Protein AF-A0A7S4NP88-F1 (afdb_monomer)

Solvent-accessible surface area (backbone atoms only — not comparable to full-atom values): 5738 Å² total; per-resid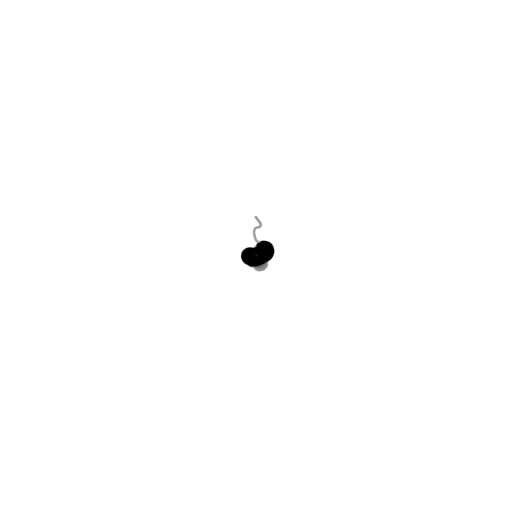ue (Å²): 123,68,71,62,56,55,53,51,51,55,50,51,52,52,51,52,52,51,52,52,50,50,53,51,51,53,52,50,52,50,51,52,52,53,50,51,54,51,50,52,52,50,53,52,52,51,52,53,50,53,54,48,56,52,51,52,53,50,52,53,50,54,50,50,54,50,52,54,52,50,51,52,53,54,49,53,51,52,51,49,55,50,51,52,54,50,48,55,51,50,51,51,58,31,49,77,72,76,42,76,83,84,84,130

Foldseek 3Di:
DPVVVVVVVVVVVVVVVVVVVVVVVVVVVVVVVVVVVVVVVVVVVVVVVVVVVVVVVVVVVVVVVVVVVVVVVVVVVVVVVVVVVVQVVVQVVQVVVVHHDDDD

Sequence (104 aa):
MSRVVGANVARSARMADMFQQADQDARQTLRMSATAKWHETQSIKTLSRANHGSRERQSILEEQEGAAHELLVRRKQKMKELYESEYERFSKELKEQGLVLSEK

InterPro domains:
  IPR029375 Cilia- and flagella-associated protein 141 [PF15104] (23-103)

Mean predicted aligned error: 11.31 Å

Structure (mmCIF, N/CA/C/O backbone):
data_AF-A0A7S4NP88-F1
#
_entry.id   AF-A0A7S4NP88-F1
#
loop_
_atom_site.group_PDB
_atom_site.id
_atom_site.type_symbol
_atom_site.label_atom_id
_atom_site.label_alt_id
_atom_site.label_comp_id
_atom_site.label_asym_id
_atom_site.label_entity_id
_atom_site.label_seq_id
_atom_site.pdbx_PDB_ins_code
_atom_site.Cartn_x
_atom_site.Cartn_y
_atom_site.Cartn_z
_atom_site.occupancy
_atom_site.B_iso_or_equiv
_atom_site.auth_seq_id
_atom_site.auth_comp_id
_atom_site.auth_asym_id
_atom_site.auth_atom_id
_atom_site.pdbx_PDB_model_num
ATOM 1 N N . MET A 1 1 ? 46.737 0.729 -71.857 1.00 50.91 1 MET A N 1
ATOM 2 C CA . MET A 1 1 ? 45.524 1.353 -71.273 1.00 50.91 1 MET A CA 1
ATOM 3 C C . MET A 1 1 ? 44.718 0.439 -70.327 1.00 50.91 1 MET A C 1
ATOM 5 O O . MET A 1 1 ? 43.988 0.964 -69.504 1.00 50.91 1 MET A O 1
ATOM 9 N N . SER A 1 2 ? 44.884 -0.894 -70.346 1.00 59.78 2 SER A N 1
ATOM 10 C CA . S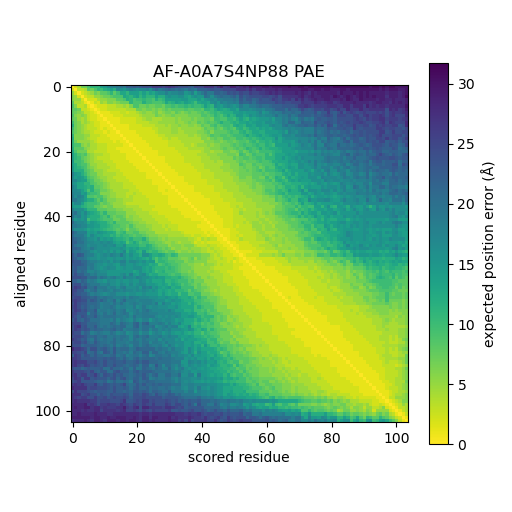ER A 1 2 ? 44.095 -1.848 -69.525 1.00 59.78 2 SER A CA 1
ATOM 11 C C . SER A 1 2 ? 44.303 -1.777 -67.987 1.00 59.78 2 SER A C 1
ATOM 13 O O . SER A 1 2 ? 43.347 -1.909 -67.226 1.00 59.78 2 SER A O 1
ATOM 15 N N . ARG A 1 3 ? 45.518 -1.472 -67.493 1.00 61.78 3 ARG A N 1
ATOM 16 C CA . ARG A 1 3 ? 45.819 -1.435 -66.038 1.00 61.78 3 ARG A CA 1
ATOM 17 C C . ARG A 1 3 ? 45.037 -0.382 -65.235 1.00 61.78 3 ARG A C 1
ATOM 19 O O . ARG A 1 3 ? 44.740 -0.617 -64.070 1.00 61.78 3 ARG A O 1
ATOM 26 N N . VAL A 1 4 ? 44.704 0.761 -65.840 1.00 64.25 4 VAL A N 1
ATOM 27 C CA . VAL A 1 4 ? 44.001 1.866 -65.153 1.00 64.25 4 VAL A CA 1
ATOM 28 C C . VAL A 1 4 ? 42.519 1.533 -64.949 1.00 64.25 4 VAL A C 1
ATOM 30 O O . VAL A 1 4 ? 41.950 1.841 -63.905 1.00 64.25 4 VAL A O 1
ATOM 33 N N . VAL A 1 5 ? 41.911 0.823 -65.903 1.00 65.38 5 VAL A N 1
ATOM 34 C CA . VAL A 1 5 ? 40.506 0.395 -65.830 1.00 65.38 5 VAL A CA 1
ATOM 35 C C . VAL A 1 5 ? 40.317 -0.660 -64.735 1.00 65.38 5 VAL A C 1
ATOM 37 O O . VAL A 1 5 ? 39.435 -0.511 -63.896 1.00 65.38 5 VAL A O 1
ATOM 40 N N . GLY A 1 6 ? 41.199 -1.665 -64.656 1.00 72.31 6 GLY A N 1
ATOM 41 C CA . GLY A 1 6 ? 41.145 -2.683 -63.596 1.00 72.31 6 GLY A CA 1
ATOM 42 C C . GLY A 1 6 ? 41.328 -2.115 -62.182 1.00 72.31 6 GLY A C 1
ATOM 43 O O . GLY A 1 6 ? 40.653 -2.547 -61.249 1.00 72.31 6 GLY A O 1
ATOM 44 N N . ALA A 1 7 ? 42.182 -1.097 -62.020 1.00 76.81 7 ALA A N 1
ATOM 45 C CA . ALA A 1 7 ? 42.380 -0.419 -60.737 1.00 76.81 7 ALA A CA 1
ATOM 46 C C . ALA A 1 7 ? 41.138 0.372 -60.281 1.00 76.81 7 ALA A C 1
ATOM 48 O O . ALA A 1 7 ? 40.817 0.381 -59.091 1.00 76.81 7 ALA A O 1
ATOM 49 N N . ASN A 1 8 ? 40.416 0.997 -61.216 1.00 79.38 8 ASN A N 1
ATOM 50 C CA . ASN A 1 8 ? 39.179 1.721 -60.918 1.00 79.38 8 ASN A CA 1
ATOM 51 C C . ASN A 1 8 ? 38.028 0.769 -60.566 1.00 79.38 8 ASN A C 1
ATOM 53 O O . ASN A 1 8 ? 37.312 1.018 -59.597 1.00 79.38 8 ASN A O 1
ATOM 57 N N . VAL A 1 9 ? 37.904 -0.358 -61.277 1.00 80.44 9 VAL A N 1
ATOM 58 C CA . VAL A 1 9 ? 36.916 -1.406 -60.964 1.00 80.44 9 VAL A CA 1
ATOM 59 C C . VAL A 1 9 ? 37.174 -1.993 -59.573 1.00 80.44 9 VAL A C 1
ATOM 61 O O . VAL A 1 9 ? 36.270 -2.012 -58.739 1.00 80.44 9 VAL A O 1
ATOM 64 N N . ALA A 1 10 ? 38.420 -2.364 -59.261 1.00 82.56 10 ALA A N 1
ATOM 65 C CA . ALA A 1 10 ? 38.781 -2.881 -57.940 1.00 82.56 10 ALA A CA 1
ATOM 66 C C . ALA A 1 10 ? 38.535 -1.862 -56.812 1.00 82.56 10 ALA A C 1
ATOM 68 O O . ALA A 1 10 ? 38.127 -2.238 -55.715 1.00 82.56 10 ALA A O 1
ATOM 69 N N . ARG A 1 11 ? 38.749 -0.564 -57.070 1.00 82.81 11 ARG A N 1
ATOM 70 C CA . ARG A 1 11 ? 38.435 0.502 -56.108 1.00 82.81 11 ARG A CA 1
ATOM 71 C C . ARG A 1 11 ? 36.928 0.626 -55.873 1.00 82.81 11 ARG A C 1
ATOM 73 O O . ARG A 1 11 ? 36.518 0.748 -54.725 1.00 82.81 11 ARG A O 1
ATOM 80 N N . SER A 1 12 ? 36.118 0.573 -56.931 1.00 85.56 12 SER A N 1
ATOM 81 C CA . SER A 1 12 ? 34.655 0.646 -56.816 1.00 85.56 12 SER A CA 1
ATOM 82 C C . SER A 1 12 ? 34.060 -0.555 -56.075 1.00 85.56 12 SER A C 1
ATOM 84 O O . SER A 1 12 ? 33.207 -0.361 -55.216 1.00 85.56 12 SER A O 1
ATOM 86 N N . ALA A 1 13 ? 34.577 -1.764 -56.321 1.00 85.69 13 ALA A N 1
ATOM 87 C CA . ALA A 1 13 ? 34.160 -2.974 -55.617 1.00 85.69 13 ALA A CA 1
ATOM 88 C C . ALA A 1 13 ? 34.463 -2.885 -54.113 1.00 85.69 13 ALA A C 1
ATOM 90 O O . ALA A 1 13 ? 33.578 -3.105 -53.299 1.00 85.69 13 ALA A O 1
ATOM 91 N N . ARG A 1 14 ? 35.670 -2.435 -53.735 1.00 89.19 14 ARG A N 1
ATOM 92 C CA . ARG A 1 14 ? 36.019 -2.227 -52.318 1.00 89.19 14 ARG A CA 1
ATOM 93 C C . ARG A 1 14 ? 35.133 -1.190 -51.637 1.00 89.19 14 ARG A C 1
ATOM 95 O O . ARG A 1 14 ? 34.774 -1.370 -50.483 1.00 89.19 14 ARG A O 1
ATOM 102 N N . MET A 1 15 ? 34.794 -0.104 -52.332 1.00 89.25 15 MET A N 1
ATOM 103 C CA . MET A 1 15 ? 33.883 0.902 -51.780 1.00 89.25 15 MET A CA 1
ATOM 104 C C . MET A 1 15 ? 32.485 0.316 -51.570 1.00 89.25 15 MET A C 1
ATOM 106 O O . MET A 1 15 ? 31.908 0.522 -50.508 1.00 89.25 15 MET A O 1
ATOM 110 N N . ALA A 1 16 ? 31.969 -0.456 -52.531 1.00 89.69 16 ALA A N 1
ATOM 111 C CA . ALA A 1 16 ? 30.689 -1.147 -52.391 1.00 89.69 16 ALA A CA 1
ATOM 112 C C . ALA A 1 16 ? 30.686 -2.130 -51.206 1.00 89.69 16 ALA A C 1
ATOM 114 O O . ALA A 1 16 ? 29.760 -2.086 -50.397 1.00 89.69 16 ALA A O 1
ATOM 115 N N . ASP A 1 17 ? 31.745 -2.929 -51.044 1.00 91.44 17 ASP A N 1
ATOM 116 C CA . ASP A 1 17 ? 31.898 -3.852 -49.912 1.00 91.44 17 ASP A CA 1
ATO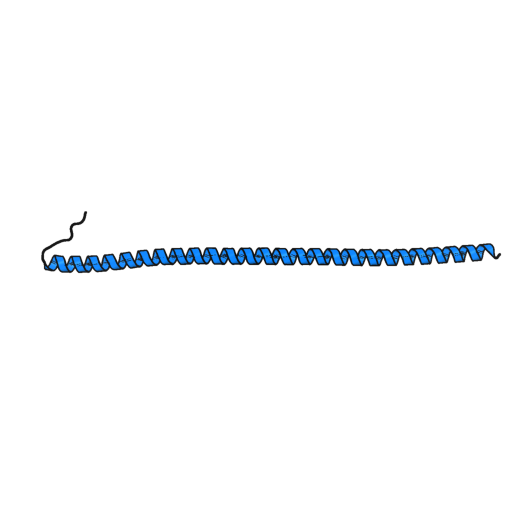M 117 C C . ASP A 1 17 ? 31.933 -3.102 -48.570 1.00 91.44 17 ASP A C 1
ATOM 119 O O . ASP A 1 17 ? 31.256 -3.493 -47.619 1.00 91.44 17 ASP A O 1
ATOM 123 N N . MET A 1 18 ? 32.660 -1.980 -48.495 1.00 92.94 18 MET A N 1
ATOM 124 C CA . MET A 1 18 ? 32.709 -1.151 -47.285 1.00 92.94 18 MET A CA 1
ATOM 125 C C . MET A 1 18 ? 31.344 -0.551 -46.931 1.00 92.94 18 MET A C 1
ATOM 127 O O . MET A 1 18 ? 30.971 -0.543 -45.760 1.00 92.94 18 MET A O 1
ATOM 131 N N . PHE A 1 19 ? 30.581 -0.071 -47.918 1.00 93.31 19 PHE A N 1
ATOM 132 C CA . PHE A 1 19 ? 29.224 0.429 -47.677 1.00 93.31 19 PHE A CA 1
ATOM 133 C C . PHE A 1 19 ? 28.276 -0.683 -47.228 1.00 93.31 19 PHE A C 1
ATOM 135 O O . PHE A 1 19 ? 27.469 -0.469 -46.326 1.00 93.31 19 PHE A O 1
ATOM 142 N N . GLN A 1 20 ? 28.389 -1.874 -47.814 1.00 94.31 20 GLN A N 1
ATOM 143 C CA . GLN A 1 20 ? 27.582 -3.022 -47.415 1.00 94.31 20 GLN A CA 1
ATOM 144 C C . GLN A 1 20 ? 27.900 -3.464 -45.982 1.00 94.31 20 GLN A C 1
ATOM 146 O O . GLN A 1 20 ? 26.980 -3.745 -45.215 1.00 94.31 20 GLN A O 1
ATOM 151 N N . GLN A 1 21 ? 29.177 -3.486 -45.602 1.00 94.38 21 GLN A N 1
ATOM 152 C CA . GLN A 1 21 ? 29.592 -3.800 -44.238 1.00 94.38 21 GLN A CA 1
ATOM 153 C C . GLN A 1 21 ? 29.094 -2.741 -43.243 1.00 94.38 21 GLN A C 1
ATOM 155 O O . GLN A 1 21 ? 28.507 -3.087 -42.221 1.00 94.38 21 GLN A O 1
ATOM 160 N N . ALA A 1 22 ? 29.215 -1.455 -43.585 1.00 92.56 22 ALA A N 1
ATOM 161 C CA . ALA A 1 22 ? 28.704 -0.367 -42.755 1.00 92.56 22 ALA A CA 1
ATOM 162 C C . ALA A 1 22 ? 27.175 -0.427 -42.565 1.00 92.56 22 ALA A C 1
ATOM 164 O O . ALA A 1 22 ? 26.689 -0.179 -41.462 1.00 92.56 22 ALA A O 1
ATOM 165 N N . ASP A 1 23 ? 26.405 -0.788 -43.600 1.00 94.69 23 ASP A N 1
ATOM 166 C CA . ASP A 1 23 ? 24.948 -0.962 -43.480 1.00 94.69 23 ASP A CA 1
ATOM 167 C C . ASP A 1 23 ? 24.588 -2.160 -42.583 1.00 94.69 23 ASP A C 1
ATOM 169 O O . ASP A 1 23 ? 23.642 -2.101 -41.794 1.00 94.69 23 ASP A O 1
ATOM 173 N N . GLN A 1 24 ? 25.360 -3.249 -42.645 1.00 94.56 24 GLN A N 1
ATOM 174 C CA . GLN A 1 24 ? 25.165 -4.400 -41.759 1.00 94.56 24 GLN A CA 1
ATOM 175 C C . GLN A 1 24 ? 25.441 -4.042 -40.293 1.00 94.56 24 GLN A C 1
ATOM 177 O O . GLN A 1 24 ? 24.603 -4.332 -39.432 1.00 94.56 24 GLN A O 1
ATOM 182 N N . ASP A 1 25 ? 26.541 -3.341 -40.018 1.00 94.88 25 ASP A N 1
ATOM 183 C CA . ASP A 1 25 ? 26.898 -2.886 -38.670 1.00 94.88 25 ASP A CA 1
ATOM 184 C C . ASP A 1 25 ? 25.866 -1.884 -38.125 1.00 94.88 25 ASP A C 1
ATOM 186 O O . ASP A 1 25 ? 25.431 -1.974 -36.970 1.00 94.88 25 ASP A O 1
ATOM 190 N N . ALA A 1 26 ? 25.385 -0.963 -38.966 1.00 94.25 26 ALA A N 1
ATOM 191 C CA . ALA A 1 26 ? 24.320 -0.025 -38.613 1.00 94.25 26 ALA A CA 1
ATOM 192 C C . ALA A 1 26 ? 23.014 -0.750 -38.244 1.00 94.25 26 ALA A C 1
ATOM 194 O O . ALA A 1 26 ? 22.359 -0.417 -37.255 1.00 94.25 26 ALA A O 1
ATOM 195 N N . ARG A 1 27 ? 22.637 -1.797 -38.987 1.00 94.88 27 ARG A N 1
ATOM 196 C CA . ARG A 1 27 ? 21.454 -2.611 -38.663 1.00 94.88 27 ARG A CA 1
ATOM 197 C C . ARG A 1 27 ? 21.643 -3.410 -37.378 1.00 94.88 27 ARG A C 1
ATOM 199 O O . ARG A 1 27 ? 20.693 -3.544 -36.603 1.00 94.88 27 ARG A O 1
ATOM 206 N N . GLN A 1 28 ? 22.837 -3.947 -37.138 1.00 95.06 28 GLN A N 1
ATOM 207 C CA . GLN A 1 28 ? 23.137 -4.699 -35.922 1.00 95.06 28 GLN A CA 1
ATOM 208 C C . GLN A 1 28 ? 23.074 -3.800 -34.682 1.00 95.06 28 GLN A C 1
ATOM 210 O O . GLN A 1 28 ? 22.407 -4.151 -33.707 1.00 95.06 28 GLN A O 1
ATOM 215 N N . THR A 1 29 ? 23.684 -2.616 -34.733 1.00 95.00 29 THR A N 1
ATOM 216 C CA . THR A 1 29 ? 23.644 -1.637 -33.634 1.00 95.00 29 THR A CA 1
ATOM 217 C C . THR A 1 29 ? 22.223 -1.135 -33.356 1.00 95.00 29 THR A C 1
ATOM 219 O O . THR A 1 29 ? 21.814 -1.032 -32.195 1.00 95.00 29 THR A O 1
ATOM 222 N N . LEU A 1 30 ? 21.412 -0.920 -34.397 1.00 95.81 30 LEU A N 1
ATOM 223 C CA . LEU A 1 30 ? 19.986 -0.603 -34.253 1.00 95.81 30 LEU A CA 1
ATOM 224 C C . LEU A 1 30 ? 19.207 -1.717 -33.548 1.00 95.81 30 LEU A C 1
ATOM 226 O O . LEU A 1 30 ? 18.422 -1.442 -32.642 1.00 95.81 30 LEU A O 1
ATOM 230 N N . ARG A 1 31 ? 19.439 -2.981 -33.914 1.00 95.44 31 ARG A N 1
ATOM 231 C CA . ARG A 1 31 ? 18.792 -4.119 -33.243 1.00 95.44 31 ARG A CA 1
ATOM 232 C C . ARG A 1 31 ? 19.201 -4.210 -31.779 1.00 95.44 31 ARG A C 1
ATOM 234 O O . ARG A 1 31 ? 18.330 -4.354 -30.927 1.00 95.44 31 ARG A O 1
ATOM 241 N N . MET A 1 32 ? 20.492 -4.066 -31.483 1.00 94.94 32 MET A N 1
ATOM 242 C CA . MET A 1 32 ? 21.001 -4.101 -30.110 1.00 94.94 32 MET A CA 1
ATOM 243 C C . MET A 1 32 ? 20.406 -2.982 -29.251 1.00 94.94 32 MET A C 1
ATOM 245 O O . MET A 1 32 ? 19.930 -3.242 -28.143 1.00 94.94 32 MET A O 1
ATOM 249 N N . SER A 1 33 ? 20.363 -1.752 -29.768 1.00 95.75 33 SER A N 1
ATOM 250 C CA . SER A 1 33 ? 19.771 -0.622 -29.043 1.00 95.75 33 SER A CA 1
ATOM 251 C C . SER A 1 33 ? 18.264 -0.800 -28.832 1.00 95.75 33 SER A C 1
ATOM 253 O O . SER A 1 33 ? 17.769 -0.552 -27.731 1.00 95.75 33 SER A O 1
ATOM 255 N N . ALA A 1 34 ? 17.538 -1.322 -29.826 1.00 94.94 34 ALA A N 1
ATOM 256 C CA . ALA A 1 34 ? 16.122 -1.650 -29.690 1.00 94.94 34 ALA A CA 1
ATOM 257 C C . ALA A 1 34 ? 15.878 -2.726 -28.617 1.00 94.94 34 ALA A C 1
ATOM 259 O O . ALA A 1 34 ? 14.984 -2.565 -27.784 1.00 94.94 34 ALA A O 1
ATOM 260 N N . THR A 1 35 ? 16.690 -3.789 -28.585 1.00 95.75 35 THR A N 1
ATOM 261 C CA . THR A 1 35 ? 16.580 -4.832 -27.553 1.00 95.75 35 THR A CA 1
ATOM 262 C C . THR A 1 35 ? 16.912 -4.302 -26.163 1.00 95.75 35 THR A C 1
ATOM 264 O O . THR A 1 35 ? 16.172 -4.577 -25.221 1.00 95.75 35 THR A O 1
ATOM 267 N N . ALA A 1 36 ? 17.961 -3.485 -26.027 1.00 96.25 36 ALA A N 1
ATOM 268 C CA . ALA A 1 36 ? 18.338 -2.885 -24.750 1.00 96.25 36 ALA A CA 1
ATOM 269 C C . ALA A 1 36 ? 17.212 -1.995 -24.202 1.00 96.25 36 ALA A C 1
ATOM 271 O O . ALA A 1 36 ? 16.790 -2.164 -23.058 1.00 96.25 36 ALA A O 1
ATOM 272 N N . LYS A 1 37 ? 16.643 -1.132 -25.053 1.00 96.81 37 LYS A N 1
ATOM 273 C CA . LYS A 1 37 ? 15.508 -0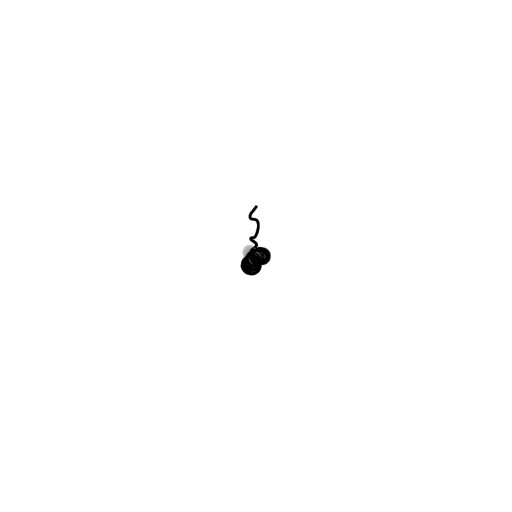.269 -24.696 1.00 96.81 37 LYS A CA 1
ATOM 274 C C . LYS A 1 37 ? 14.263 -1.071 -24.311 1.00 96.81 37 LYS A C 1
ATOM 276 O O . LYS A 1 37 ? 13.530 -0.695 -23.391 1.00 96.81 37 LYS A O 1
ATOM 281 N N . TRP A 1 38 ? 14.005 -2.181 -25.004 1.00 95.69 38 TRP A N 1
ATOM 282 C CA . TRP A 1 38 ? 12.902 -3.071 -24.656 1.00 95.69 38 TRP A CA 1
ATOM 283 C C . TRP A 1 38 ? 13.101 -3.688 -23.267 1.00 95.69 38 TRP A C 1
ATOM 285 O O . TRP A 1 38 ? 12.191 -3.607 -22.441 1.00 95.69 38 TRP A O 1
ATOM 295 N N . HIS A 1 39 ? 14.288 -4.228 -22.979 1.00 96.44 39 HIS A N 1
ATOM 296 C CA . HIS A 1 39 ? 14.611 -4.796 -21.669 1.00 96.44 39 HIS A CA 1
ATOM 297 C C . HIS A 1 39 ? 14.511 -3.762 -20.544 1.00 96.44 39 HIS A C 1
ATOM 299 O O . HIS A 1 39 ? 13.893 -4.045 -19.521 1.00 96.44 39 HIS A O 1
ATOM 305 N N . GLU A 1 40 ? 15.036 -2.552 -20.745 1.00 94.31 40 GLU A N 1
ATOM 306 C CA . GLU A 1 40 ? 14.906 -1.447 -19.788 1.00 94.31 40 GLU A CA 1
ATOM 307 C C . GLU A 1 40 ? 13.431 -1.155 -19.472 1.00 94.31 40 GLU A C 1
ATOM 309 O O . GLU A 1 40 ? 13.021 -1.115 -18.310 1.00 94.31 40 GLU A O 1
ATOM 314 N N . THR A 1 41 ? 12.597 -1.058 -20.511 1.00 94.19 41 THR A N 1
ATOM 315 C CA . THR A 1 41 ? 11.158 -0.809 -20.358 1.00 94.19 41 THR A CA 1
ATOM 316 C C . THR A 1 41 ? 10.460 -1.934 -19.586 1.00 94.19 41 THR A C 1
ATOM 318 O O . THR A 1 41 ? 9.597 -1.664 -18.748 1.00 94.19 41 THR A O 1
ATOM 321 N N . GLN A 1 42 ? 10.804 -3.198 -19.852 1.00 93.31 42 GLN A N 1
ATOM 322 C CA . GLN A 1 42 ? 10.222 -4.335 -19.130 1.00 93.31 42 GLN A CA 1
ATOM 323 C C . GLN A 1 42 ? 10.654 -4.358 -17.663 1.00 93.31 42 GLN A C 1
ATOM 325 O O . GLN A 1 42 ? 9.813 -4.577 -16.789 1.00 93.31 42 GLN A O 1
ATOM 330 N N . SER A 1 43 ? 11.923 -4.073 -17.375 1.00 92.69 43 SER A N 1
ATOM 331 C CA . SER A 1 43 ? 12.434 -3.970 -16.007 1.00 92.69 43 SER A CA 1
ATOM 332 C C . SER A 1 43 ? 11.699 -2.886 -15.219 1.00 92.69 43 SER A C 1
ATOM 334 O O . SER A 1 43 ? 11.189 -3.163 -14.134 1.00 92.69 43 SER A O 1
ATOM 336 N N . ILE A 1 44 ? 11.532 -1.690 -15.797 1.00 90.69 44 ILE A N 1
ATOM 337 C CA . ILE A 1 44 ? 10.769 -0.593 -15.178 1.00 90.69 44 ILE A CA 1
ATOM 338 C C . ILE A 1 44 ? 9.325 -1.021 -14.899 1.00 90.69 44 ILE A C 1
ATOM 340 O O . ILE A 1 44 ? 8.828 -0.835 -13.788 1.00 90.69 44 ILE A O 1
ATOM 344 N N . LYS A 1 45 ? 8.646 -1.635 -15.877 1.00 90.69 45 LYS A N 1
ATOM 345 C CA . LYS A 1 45 ? 7.265 -2.117 -15.703 1.00 90.69 45 LYS A CA 1
ATOM 346 C C . LYS A 1 45 ? 7.150 -3.159 -14.594 1.00 90.69 45 LYS A C 1
ATOM 348 O O . LYS A 1 45 ? 6.194 -3.127 -13.823 1.00 90.69 45 LYS A O 1
ATOM 353 N N . THR A 1 46 ? 8.109 -4.073 -14.511 1.00 90.06 46 THR A N 1
ATOM 354 C CA . THR A 1 46 ? 8.097 -5.166 -13.531 1.00 90.06 46 THR A CA 1
ATOM 355 C C . THR A 1 46 ? 8.313 -4.625 -12.120 1.00 90.06 46 THR A C 1
ATOM 357 O O . THR A 1 46 ? 7.533 -4.931 -11.220 1.00 90.06 46 THR A O 1
ATOM 360 N N . LEU A 1 47 ? 9.301 -3.742 -11.946 1.00 88.25 47 LEU A N 1
ATOM 361 C CA . LEU A 1 47 ? 9.568 -3.064 -10.677 1.00 88.25 47 LEU A CA 1
ATOM 362 C C . LEU A 1 47 ? 8.399 -2.171 -10.246 1.00 88.25 47 LEU A C 1
ATOM 364 O O . LEU A 1 47 ? 8.010 -2.182 -9.082 1.00 88.25 47 LEU A O 1
ATOM 368 N N . SER A 1 48 ? 7.793 -1.440 -11.184 1.00 88.44 48 SER A N 1
ATOM 369 C CA . SER A 1 48 ? 6.616 -0.609 -10.917 1.00 88.44 48 SER A CA 1
ATOM 370 C C . SER A 1 48 ? 5.435 -1.443 -10.413 1.00 88.44 48 SER A C 1
ATOM 372 O O . SER A 1 48 ? 4.840 -1.095 -9.395 1.00 88.44 48 SER A O 1
ATOM 374 N N . ARG A 1 49 ? 5.143 -2.581 -11.058 1.00 87.62 49 ARG A N 1
ATOM 375 C CA . ARG A 1 49 ? 4.084 -3.506 -10.621 1.00 87.62 49 ARG A CA 1
ATOM 376 C C . ARG A 1 49 ? 4.363 -4.103 -9.245 1.00 87.62 49 ARG A C 1
ATOM 378 O O . ARG A 1 49 ? 3.460 -4.142 -8.416 1.00 87.62 49 ARG A O 1
ATOM 385 N N . ALA A 1 50 ? 5.597 -4.537 -8.990 1.00 86.56 50 ALA A N 1
ATOM 386 C CA . ALA A 1 50 ? 5.984 -5.095 -7.696 1.00 86.56 50 ALA A CA 1
ATOM 387 C C . ALA A 1 50 ? 5.841 -4.061 -6.565 1.00 86.56 50 ALA A C 1
ATOM 389 O O . ALA A 1 50 ? 5.244 -4.349 -5.528 1.00 86.56 50 ALA A O 1
ATOM 390 N N . ASN A 1 51 ? 6.313 -2.833 -6.795 1.00 87.00 51 ASN A N 1
ATOM 391 C CA . ASN A 1 51 ? 6.179 -1.738 -5.836 1.00 87.00 51 ASN A CA 1
ATOM 392 C C . ASN A 1 51 ? 4.717 -1.360 -5.592 1.00 87.00 51 ASN A C 1
ATOM 394 O O . ASN A 1 51 ? 4.340 -1.090 -4.454 1.00 87.00 51 ASN A O 1
ATOM 398 N N . HIS A 1 52 ? 3.894 -1.351 -6.640 1.00 87.94 52 HIS A N 1
ATOM 399 C CA . HIS A 1 52 ? 2.470 -1.069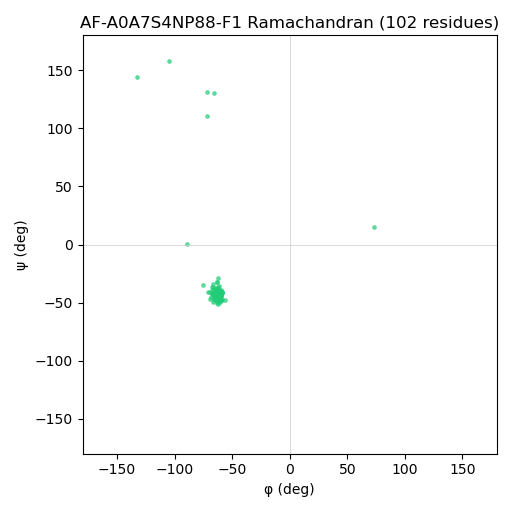 -6.513 1.00 87.94 52 HIS A CA 1
ATOM 400 C C . HIS A 1 52 ? 1.759 -2.128 -5.664 1.00 87.94 52 HIS A C 1
ATOM 402 O O . HIS A 1 52 ? 1.134 -1.772 -4.672 1.00 87.94 52 HIS A O 1
ATOM 408 N N . GLY A 1 53 ? 1.958 -3.417 -5.964 1.00 86.50 53 GLY A N 1
ATOM 409 C CA . GLY A 1 53 ? 1.351 -4.500 -5.186 1.00 86.50 53 GLY A CA 1
ATOM 410 C C . GLY A 1 53 ? 1.818 -4.540 -3.726 1.00 86.50 53 GLY A C 1
ATOM 411 O O . GLY A 1 53 ? 1.041 -4.892 -2.844 1.00 86.50 53 GLY A O 1
ATOM 412 N N . SER A 1 54 ? 3.066 -4.147 -3.445 1.00 90.06 54 SER A N 1
ATOM 413 C CA . SER A 1 54 ? 3.560 -4.008 -2.068 1.00 90.06 54 SER A CA 1
ATOM 414 C C . SER A 1 54 ? 2.835 -2.887 -1.315 1.00 90.06 54 SER A C 1
ATOM 416 O O . SER A 1 54 ? 2.336 -3.100 -0.211 1.00 90.06 54 SER A O 1
ATOM 418 N N . ARG A 1 55 ? 2.705 -1.711 -1.943 1.00 89.19 55 ARG A N 1
ATOM 419 C CA . ARG A 1 55 ? 2.001 -0.559 -1.359 1.00 89.19 55 ARG A CA 1
ATOM 420 C C . ARG A 1 55 ? 0.522 -0.840 -1.123 1.00 89.19 55 ARG A C 1
ATOM 422 O O . ARG A 1 55 ? 0.014 -0.489 -0.067 1.00 89.19 55 ARG A O 1
ATOM 429 N N . GLU A 1 56 ? -0.153 -1.487 -2.070 1.00 91.56 56 GLU A N 1
ATOM 430 C CA . GLU A 1 56 ? -1.557 -1.877 -1.903 1.00 91.56 56 GLU A CA 1
ATOM 431 C C . GLU A 1 56 ? -1.736 -2.821 -0.714 1.00 91.56 56 GLU A C 1
ATOM 433 O O . GLU A 1 56 ? -2.598 -2.592 0.128 1.00 91.56 56 GLU A O 1
ATOM 438 N N . ARG A 1 57 ? -0.884 -3.848 -0.589 1.00 92.50 57 ARG A N 1
ATOM 439 C CA . ARG A 1 57 ? -0.933 -4.763 0.561 1.00 92.50 57 ARG A CA 1
ATOM 440 C C . ARG A 1 57 ? -0.722 -4.034 1.879 1.00 92.50 57 ARG A C 1
ATOM 442 O O . ARG A 1 57 ? -1.440 -4.309 2.832 1.00 92.50 57 ARG A O 1
ATOM 449 N N . GLN A 1 58 ? 0.243 -3.121 1.927 1.00 94.69 58 GLN A N 1
ATOM 450 C CA . GLN A 1 58 ? 0.506 -2.341 3.128 1.00 94.69 58 GLN A CA 1
ATOM 451 C C . GLN A 1 58 ? -0.691 -1.452 3.495 1.00 94.69 58 GLN A C 1
ATOM 453 O O . GLN A 1 58 ? -1.124 -1.479 4.640 1.00 94.69 58 GLN A O 1
ATOM 458 N N . SER A 1 59 ? -1.292 -0.763 2.520 1.00 94.81 59 SER A N 1
ATOM 459 C CA . SER A 1 59 ? -2.501 0.042 2.740 1.00 94.81 59 SER A CA 1
ATOM 460 C C . SER A 1 59 ? -3.670 -0.792 3.270 1.00 94.81 59 SER A C 1
ATOM 462 O O . SER A 1 59 ? -4.388 -0.339 4.154 1.00 94.81 59 SER A O 1
ATOM 464 N N . ILE A 1 60 ? -3.862 -2.010 2.750 1.00 93.81 60 ILE A N 1
ATOM 465 C CA . ILE A 1 60 ? -4.920 -2.919 3.213 1.00 93.81 60 ILE A CA 1
ATOM 466 C C . ILE A 1 60 ? -4.673 -3.348 4.664 1.00 93.81 60 ILE A C 1
ATOM 468 O O . ILE A 1 60 ? -5.613 -3.418 5.451 1.00 93.81 60 ILE A O 1
ATOM 472 N N . LEU A 1 61 ? -3.423 -3.645 5.030 1.00 95.56 61 LEU A N 1
ATOM 473 C CA . LEU A 1 61 ? -3.076 -4.022 6.403 1.00 95.56 61 LEU A CA 1
ATOM 474 C C . LEU A 1 61 ? -3.298 -2.860 7.376 1.00 95.56 61 LEU A C 1
ATOM 476 O O . LEU A 1 61 ? -3.911 -3.060 8.420 1.00 95.56 61 LEU A O 1
ATOM 480 N N . GLU A 1 62 ? -2.875 -1.650 7.009 1.00 95.44 62 GLU A N 1
ATOM 481 C CA . GLU A 1 62 ? -3.092 -0.441 7.813 1.00 95.44 62 GLU A CA 1
ATOM 482 C C . GLU A 1 62 ? -4.594 -0.165 8.024 1.00 95.44 62 GLU A C 1
ATOM 484 O O . GLU A 1 62 ? -5.023 0.153 9.135 1.00 95.44 62 GLU A O 1
ATOM 489 N N . GLU A 1 63 ? -5.421 -0.357 6.992 1.00 93.88 63 GLU A N 1
ATOM 490 C CA . GLU A 1 63 ? -6.879 -0.226 7.099 1.00 93.88 63 GLU A CA 1
ATOM 491 C C . GLU A 1 63 ? -7.489 -1.293 8.024 1.00 93.88 63 GLU A C 1
ATOM 493 O O . GLU A 1 63 ? -8.340 -0.980 8.860 1.00 93.88 63 GLU A O 1
ATOM 498 N N . GLN A 1 64 ? -7.030 -2.545 7.930 1.00 95.75 64 GLN A N 1
ATOM 499 C CA . GLN A 1 64 ? -7.482 -3.629 8.809 1.00 95.75 64 GLN A CA 1
ATOM 500 C C . GLN A 1 64 ? -7.119 -3.375 10.275 1.00 95.75 64 GLN A C 1
ATOM 502 O O . GLN A 1 64 ? -7.952 -3.587 11.160 1.00 95.75 64 GLN A O 1
ATOM 507 N N . GLU A 1 65 ? -5.902 -2.902 10.542 1.00 95.62 65 GLU A N 1
ATOM 508 C CA . GLU A 1 65 ? -5.462 -2.533 11.888 1.00 95.62 65 GLU A CA 1
ATOM 509 C C . GLU A 1 65 ? -6.292 -1.370 12.447 1.00 95.62 65 GLU A C 1
ATOM 511 O O . GLU A 1 65 ? -6.755 -1.433 13.592 1.00 95.62 65 GLU A O 1
ATOM 516 N N . GLY A 1 66 ? -6.562 -0.350 11.626 1.00 95.50 66 GLY A N 1
ATOM 517 C CA . GLY A 1 66 ? -7.439 0.766 11.982 1.00 95.50 66 GLY A CA 1
ATOM 518 C C . GLY A 1 66 ? -8.859 0.311 12.328 1.00 95.50 66 GLY A C 1
ATOM 519 O O . GLY A 1 66 ? -9.384 0.664 13.388 1.00 95.50 66 GLY A O 1
ATOM 520 N N . ALA A 1 67 ? -9.455 -0.540 11.491 1.00 95.50 67 ALA A N 1
ATOM 521 C CA . ALA A 1 67 ? -10.792 -1.088 11.714 1.00 95.50 67 ALA A CA 1
ATOM 522 C C . ALA A 1 67 ? -10.864 -1.959 12.983 1.00 95.50 67 AL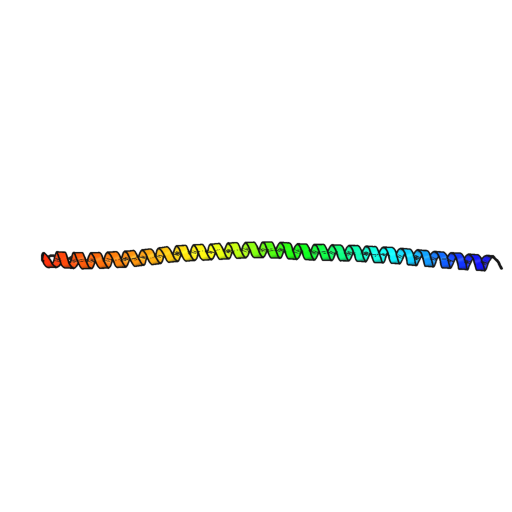A A C 1
ATOM 524 O O . ALA A 1 67 ? -11.829 -1.879 13.751 1.00 95.50 67 ALA A O 1
ATOM 525 N N . ALA A 1 68 ? -9.833 -2.768 13.246 1.00 95.81 68 ALA A N 1
ATOM 526 C CA . ALA A 1 68 ? -9.747 -3.576 14.459 1.00 95.81 68 ALA A CA 1
ATOM 527 C C . ALA A 1 68 ? -9.667 -2.699 15.718 1.00 95.81 68 ALA A C 1
ATOM 529 O O . ALA A 1 68 ? -10.361 -2.961 16.706 1.00 95.81 68 ALA A O 1
ATOM 530 N N . HIS A 1 69 ? -8.866 -1.631 15.678 1.00 96.25 69 HIS A N 1
ATOM 531 C CA . HIS A 1 69 ? -8.771 -0.680 16.781 1.00 96.25 69 HIS A CA 1
ATOM 532 C C . HIS A 1 69 ? -10.101 0.040 17.028 1.00 96.25 69 HIS A C 1
ATOM 534 O O . HIS A 1 69 ? -10.564 0.123 18.169 1.00 96.25 69 HIS A O 1
ATOM 540 N N . GLU A 1 70 ? -10.761 0.498 15.965 1.00 96.31 70 GLU A N 1
ATOM 541 C CA . GLU A 1 70 ? -12.061 1.155 16.062 1.00 96.31 70 GLU A CA 1
ATOM 542 C C . GLU A 1 70 ? -13.114 0.243 16.710 1.00 96.31 70 GLU A C 1
ATOM 544 O O . GLU A 1 70 ? -13.870 0.676 17.585 1.00 96.31 70 GLU A O 1
ATOM 549 N N . LEU A 1 71 ? -13.134 -1.042 16.348 1.00 97.06 71 LEU A N 1
ATOM 550 C CA . LEU A 1 71 ? -14.047 -2.017 16.938 1.00 97.06 71 LEU A CA 1
ATOM 551 C C . LEU A 1 71 ? -13.822 -2.175 18.448 1.00 97.06 71 LEU A C 1
ATOM 553 O O . LEU A 1 71 ? -14.790 -2.244 19.210 1.00 97.06 71 LEU A O 1
ATOM 557 N N . LEU A 1 72 ? -12.565 -2.189 18.901 1.00 97.00 72 LEU A N 1
ATOM 558 C CA . LEU A 1 72 ? -12.236 -2.246 20.328 1.00 97.00 72 LEU A CA 1
ATOM 559 C C . LEU A 1 72 ? -12.706 -0.993 21.072 1.00 97.00 72 LEU A C 1
ATOM 561 O O . LEU A 1 72 ? -13.279 -1.108 22.159 1.00 97.00 72 LEU A O 1
ATOM 565 N N . VAL A 1 73 ? -12.521 0.191 20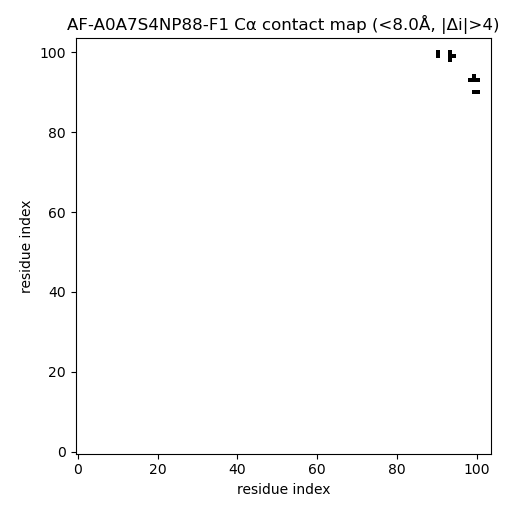.484 1.00 97.06 73 VAL A N 1
ATOM 566 C CA . VAL A 1 73 ? -12.994 1.459 21.059 1.00 97.06 73 VAL A CA 1
ATOM 567 C C . VAL A 1 73 ? -14.518 1.466 21.164 1.00 97.06 73 VAL A C 1
ATOM 569 O O . VAL A 1 73 ? -15.058 1.714 22.244 1.00 97.06 73 VAL A O 1
ATOM 572 N N . ARG A 1 74 ? -15.222 1.105 20.084 1.00 96.44 74 ARG A N 1
ATOM 573 C CA . ARG A 1 74 ? -16.689 1.001 20.069 1.00 96.44 74 ARG A CA 1
ATOM 574 C C . ARG A 1 74 ? -17.195 -0.007 21.100 1.00 96.44 74 ARG A C 1
ATOM 576 O O . ARG A 1 74 ? -18.163 0.270 21.805 1.00 96.44 74 ARG A O 1
ATOM 583 N N . ARG A 1 75 ? -16.527 -1.157 21.241 1.00 97.12 75 ARG A N 1
ATOM 584 C CA . ARG A 1 75 ? -16.860 -2.163 22.259 1.00 97.12 75 ARG A CA 1
ATOM 585 C C . ARG A 1 75 ? -16.693 -1.608 23.671 1.00 97.12 75 ARG A C 1
ATOM 587 O O . ARG A 1 75 ? -17.582 -1.798 24.495 1.00 97.12 75 ARG A O 1
ATOM 594 N N . LYS A 1 76 ? -15.579 -0.926 23.954 1.00 97.31 76 LYS A N 1
ATOM 595 C CA . LYS A 1 76 ? -15.322 -0.310 25.264 1.00 97.31 76 LYS A CA 1
ATOM 596 C C . LYS A 1 76 ? -16.390 0.730 25.605 1.00 97.31 76 LYS A C 1
ATOM 598 O O . LYS A 1 76 ? -16.888 0.729 26.726 1.00 97.31 76 LYS A O 1
ATOM 603 N N . GLN A 1 77 ? -16.763 1.561 24.635 1.00 97.31 77 GLN A N 1
ATOM 604 C CA . GLN A 1 77 ? -17.808 2.566 24.799 1.00 97.31 77 GLN A CA 1
ATOM 605 C C . GLN A 1 77 ? -19.169 1.922 25.095 1.00 97.31 77 GLN A C 1
ATOM 607 O O . GLN A 1 77 ? -19.790 2.257 26.098 1.00 97.31 77 GLN A O 1
ATOM 612 N N . LYS A 1 78 ? -19.578 0.913 24.313 1.00 97.56 78 LYS A N 1
ATOM 613 C CA . LYS A 1 78 ? -20.821 0.172 24.581 1.00 97.56 78 LYS A CA 1
ATOM 614 C C . LYS A 1 78 ? -20.837 -0.503 25.949 1.00 97.56 78 LYS A C 1
ATOM 616 O O . LYS A 1 78 ? -21.867 -0.509 26.610 1.00 97.56 78 LYS A O 1
ATOM 621 N N . MET A 1 79 ? -19.720 -1.094 26.373 1.00 97.31 79 MET A N 1
ATOM 622 C CA . MET A 1 79 ? -19.631 -1.711 27.701 1.00 97.31 79 MET A CA 1
ATOM 623 C C . MET A 1 79 ? -19.806 -0.676 28.809 1.00 97.31 79 MET A C 1
ATOM 625 O O . MET A 1 79 ? -20.483 -0.953 29.791 1.00 97.31 79 MET A O 1
ATOM 629 N N . LYS A 1 80 ? -19.223 0.515 28.646 1.00 97.25 80 LYS A N 1
ATOM 630 C CA . LYS A 1 80 ? -19.397 1.616 29.591 1.00 97.25 80 LYS A CA 1
ATOM 631 C C . LYS A 1 80 ? -20.868 2.031 29.693 1.00 97.25 80 LYS A C 1
ATOM 633 O O . LYS A 1 80 ? -21.389 2.077 30.797 1.00 97.25 80 LYS A O 1
ATOM 638 N N . GLU A 1 81 ? -21.531 2.242 28.558 1.00 96.81 81 GLU A N 1
ATOM 639 C CA . GLU A 1 81 ? -22.958 2.597 28.504 1.00 96.81 81 GLU A CA 1
ATOM 640 C C . GLU A 1 81 ? -23.845 1.526 29.159 1.00 96.81 81 GLU A C 1
ATOM 642 O O . GLU A 1 81 ? -24.768 1.849 29.905 1.00 96.81 81 GLU A O 1
ATOM 647 N N . LEU A 1 82 ? -23.545 0.241 28.929 1.00 97.44 82 LEU A N 1
ATOM 648 C CA . LEU A 1 82 ? -24.250 -0.862 29.584 1.00 97.44 82 LEU A CA 1
ATOM 649 C C . LEU A 1 82 ? -24.076 -0.811 31.103 1.00 97.44 82 LEU A C 1
ATOM 651 O O . LEU A 1 82 ? -25.072 -0.855 31.820 1.00 97.44 82 LEU A O 1
ATOM 655 N N . TYR A 1 83 ? -22.845 -0.655 31.595 1.00 96.69 83 TYR A N 1
ATOM 656 C CA . TYR A 1 83 ? -22.594 -0.574 33.034 1.00 96.69 83 TYR A CA 1
ATOM 657 C C . TYR A 1 83 ? -23.227 0.657 33.683 1.00 96.69 83 TYR A C 1
ATOM 659 O O . TYR A 1 83 ? -23.733 0.550 34.795 1.00 96.69 83 TYR A O 1
ATOM 667 N N . GLU A 1 84 ? -23.239 1.804 33.003 1.00 95.75 84 GLU A N 1
ATOM 668 C CA . GLU A 1 84 ? -23.947 3.000 33.473 1.00 95.75 84 GLU A CA 1
ATOM 669 C C . GLU A 1 84 ? -25.452 2.726 33.592 1.00 95.75 84 GLU A C 1
ATOM 671 O O . GLU A 1 84 ? -26.042 2.990 34.639 1.00 95.75 84 GLU A O 1
ATOM 676 N N . SER A 1 85 ? -26.057 2.089 32.584 1.00 96.38 85 SER A N 1
ATOM 677 C CA . SER A 1 85 ? -27.481 1.733 32.620 1.00 96.38 85 SER A CA 1
ATOM 678 C C . SER A 1 85 ? -27.828 0.717 33.719 1.00 96.38 85 SER A C 1
ATOM 680 O O . SER A 1 85 ? -28.856 0.840 34.389 1.00 96.38 85 SER A O 1
ATOM 682 N N . GLU A 1 86 ? -26.962 -0.274 33.949 1.00 94.69 86 GLU A N 1
ATOM 683 C CA . GLU A 1 86 ? -27.128 -1.256 35.022 1.00 94.69 86 GLU A CA 1
ATOM 684 C C . GLU A 1 86 ? -26.970 -0.599 36.395 1.00 94.69 86 GLU A C 1
ATOM 686 O O . GLU A 1 86 ? -27.772 -0.853 37.294 1.00 94.69 86 GLU A O 1
ATOM 691 N N . TYR A 1 87 ? -25.985 0.288 36.550 1.00 93.38 87 TYR A N 1
ATOM 692 C CA . TYR A 1 87 ? -25.762 1.036 37.783 1.00 93.38 87 TYR A CA 1
ATOM 693 C C . TYR A 1 87 ? -26.964 1.912 38.137 1.00 93.38 87 TYR A C 1
ATOM 695 O O . TYR A 1 87 ? -27.423 1.886 39.277 1.00 93.38 87 TYR A O 1
ATOM 703 N N . GLU A 1 88 ? -27.513 2.654 37.173 1.00 93.75 88 GLU A N 1
ATOM 704 C CA . GLU A 1 88 ? -28.709 3.476 37.383 1.00 93.75 88 GLU A CA 1
ATOM 705 C C . GLU A 1 88 ? -29.904 2.632 37.829 1.00 93.75 88 GLU A C 1
ATOM 707 O O . GLU A 1 88 ? -30.605 2.987 38.784 1.00 93.75 88 GLU A O 1
ATOM 712 N N . ARG A 1 89 ? -30.106 1.481 37.179 1.00 94.50 89 ARG A N 1
ATOM 713 C CA . ARG A 1 89 ? -31.173 0.549 37.533 1.00 94.50 89 ARG A CA 1
ATOM 714 C C . ARG A 1 89 ? -30.998 0.006 38.952 1.00 94.50 89 ARG A C 1
ATOM 716 O O . ARG A 1 89 ? -31.931 0.102 39.747 1.00 94.50 89 ARG A O 1
ATOM 723 N N . PHE A 1 90 ? -29.818 -0.507 39.292 1.00 94.19 90 PHE A N 1
ATOM 724 C CA . PHE A 1 90 ? -29.551 -1.034 40.632 1.00 94.19 90 PHE A CA 1
ATOM 725 C C . PHE A 1 90 ? -29.606 0.050 41.705 1.00 94.19 90 PHE A C 1
ATOM 727 O O . PHE A 1 90 ? -30.133 -0.184 42.788 1.00 94.19 90 PHE A O 1
ATOM 734 N N . SER A 1 91 ? -29.121 1.256 41.409 1.00 91.69 91 SER A N 1
ATOM 735 C CA . SER A 1 91 ? -29.219 2.407 42.310 1.00 91.69 91 SER A CA 1
ATOM 736 C C . SER A 1 91 ? -30.676 2.732 42.632 1.00 91.69 91 SER A C 1
ATOM 738 O O . SER A 1 91 ? -31.011 3.009 43.783 1.00 91.69 91 SER A O 1
ATOM 740 N N . LYS A 1 92 ? -31.567 2.658 41.637 1.00 93.06 92 LYS A N 1
ATOM 741 C CA . LYS A 1 92 ? -33.003 2.851 41.843 1.00 93.06 92 LYS A CA 1
ATOM 742 C C . LYS A 1 92 ? -33.615 1.739 42.701 1.00 93.06 92 LYS A C 1
ATOM 744 O O . LYS A 1 92 ? -34.276 2.051 43.686 1.00 93.06 92 LYS A O 1
ATOM 749 N N . GLU A 1 93 ? -33.355 0.475 42.368 1.00 93.56 93 GLU A N 1
ATOM 750 C CA . GLU A 1 93 ? -33.866 -0.686 43.115 1.00 93.56 93 GLU A CA 1
ATOM 751 C C . GLU A 1 93 ? -33.3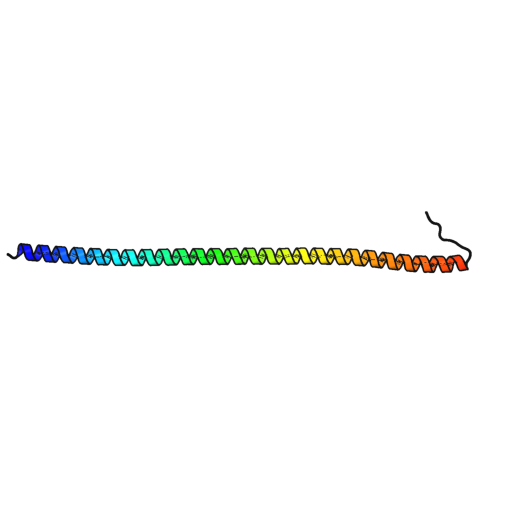90 -0.675 44.583 1.00 93.56 93 GLU A C 1
ATOM 753 O O . GLU A 1 93 ? -34.165 -0.943 45.499 1.00 93.56 93 GLU A O 1
ATOM 758 N N . LEU A 1 94 ? -32.136 -0.291 44.839 1.00 91.31 94 LEU A N 1
ATOM 759 C CA . LEU A 1 94 ? -31.599 -0.169 46.197 1.00 91.31 94 LEU A CA 1
ATOM 760 C C . LEU A 1 94 ? -32.217 1.000 46.964 1.00 91.31 94 LEU A C 1
ATOM 762 O O . LEU A 1 94 ? -32.563 0.833 48.132 1.00 91.31 94 LEU A O 1
ATOM 766 N N . LYS A 1 95 ? -32.429 2.152 46.314 1.00 92.00 95 LYS A N 1
ATOM 767 C CA . LYS A 1 95 ?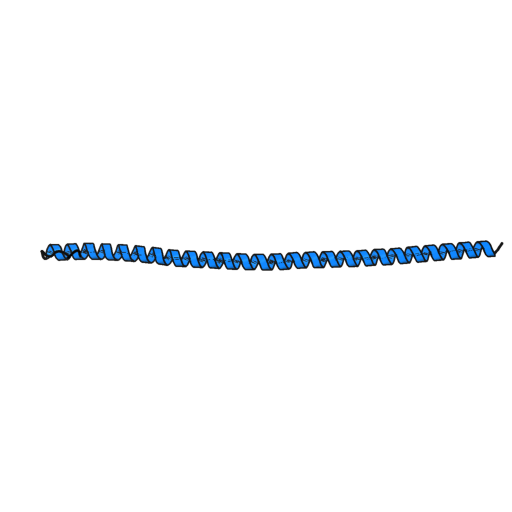 -33.126 3.291 46.933 1.00 92.00 95 LYS A CA 1
ATOM 768 C C . LYS A 1 95 ? -34.547 2.929 47.357 1.00 92.00 95 LYS A C 1
ATOM 770 O O . LYS A 1 95 ? -34.969 3.343 48.432 1.00 92.00 95 LYS A O 1
ATOM 775 N N . GLU A 1 96 ? -35.261 2.134 46.560 1.00 93.00 96 GLU A N 1
ATOM 776 C CA . GLU A 1 96 ? -36.588 1.607 46.918 1.00 93.00 96 GLU A CA 1
ATOM 777 C C . GLU A 1 96 ? -36.539 0.709 48.169 1.00 93.00 96 GLU A C 1
ATOM 779 O O . GLU A 1 96 ? -37.491 0.673 48.944 1.00 93.00 96 GLU A O 1
ATOM 784 N N . GLN A 1 97 ? -35.406 0.048 48.416 1.00 92.56 97 GLN A N 1
ATOM 785 C CA . GLN A 1 97 ? -35.146 -0.758 49.614 1.00 92.56 97 GLN A CA 1
ATOM 786 C C . GLN A 1 97 ? -34.529 0.046 50.776 1.00 92.56 97 GLN A C 1
ATOM 788 O O . GLN A 1 97 ? -34.242 -0.521 51.830 1.00 92.56 97 GLN A O 1
ATOM 793 N N . GLY A 1 98 ? -34.309 1.355 50.608 1.00 91.00 98 GLY A N 1
ATOM 794 C CA . GLY A 1 98 ? -33.648 2.212 51.599 1.00 91.00 98 GLY A CA 1
ATOM 795 C C . GLY A 1 98 ? -32.132 2.003 51.713 1.00 91.00 98 GLY A C 1
ATOM 796 O O . GLY A 1 98 ? -31.525 2.444 52.687 1.00 91.00 98 GLY A O 1
ATOM 797 N N . LEU A 1 99 ? -31.517 1.332 50.737 1.00 89.75 99 LEU A N 1
ATOM 798 C CA . LEU A 1 99 ? -30.085 1.045 50.664 1.00 89.75 99 LEU A CA 1
ATOM 799 C C . LEU A 1 99 ? -29.401 1.945 49.621 1.00 89.75 99 LEU A C 1
ATOM 801 O O . LEU A 1 99 ? -30.035 2.464 48.702 1.00 89.75 99 LEU A O 1
ATOM 805 N N . VAL A 1 100 ? -28.084 2.129 49.744 1.00 86.81 100 VAL A N 1
ATOM 806 C CA . VAL A 1 100 ? -27.274 2.923 48.803 1.00 86.81 100 VAL A CA 1
ATOM 807 C C . VAL A 1 100 ? -26.022 2.137 48.421 1.00 86.81 100 VAL A C 1
ATOM 809 O O . VAL A 1 100 ? -25.462 1.413 49.245 1.00 86.81 100 VAL A O 1
ATOM 812 N N . LEU A 1 101 ? -25.591 2.266 47.164 1.00 78.69 101 LEU A N 1
ATOM 813 C CA . LEU A 1 101 ? -24.337 1.681 46.692 1.00 78.69 101 LEU A CA 1
ATOM 814 C C . LEU A 1 101 ? -23.154 2.350 47.399 1.00 78.69 101 LEU A C 1
ATOM 816 O O . LEU A 1 101 ? -23.065 3.572 47.461 1.00 78.69 101 LEU A O 1
ATOM 820 N N . SER A 1 102 ? -22.245 1.536 47.934 1.00 80.44 102 SER A N 1
ATOM 821 C CA . SER A 1 102 ? -20.995 2.026 48.509 1.00 80.44 102 SER A CA 1
ATOM 822 C C . SER A 1 102 ? -20.078 2.488 47.382 1.00 80.44 102 SER A C 1
ATOM 824 O O . SER A 1 102 ? -19.544 1.661 46.643 1.00 80.44 102 SER A O 1
ATOM 826 N N . GLU A 1 103 ? -19.857 3.793 47.274 1.00 73.75 103 GLU A N 1
ATOM 827 C CA . GLU A 1 103 ? -18.744 4.335 46.494 1.00 73.75 103 GLU A CA 1
ATOM 828 C C . GLU A 1 103 ? -17.440 4.046 47.262 1.00 73.75 103 GLU A C 1
ATOM 830 O O . GLU A 1 103 ? -17.388 4.204 48.484 1.00 73.75 103 GLU A O 1
ATOM 835 N N . LYS A 1 104 ? -16.429 3.508 46.573 1.00 53.50 104 LYS A N 1
ATOM 836 C CA . LYS A 1 104 ? -15.086 3.275 47.126 1.00 53.50 104 LYS A CA 1
ATOM 837 C C . LYS A 1 104 ? -14.195 4.477 46.876 1.00 53.50 104 LYS A C 1
ATOM 839 O O . LYS A 1 104 ? -14.263 5.005 45.746 1.00 53.50 104 LYS A O 1
#

Secondary structure (DSSP, 8-state):
-HHHHHHHHHHHHHHHHHHHHHHHHHHHHHHHHHHHHHHHHHHHHHHHHHHHHHHHHHHHHHHHHHHHHHHHHHHHHHHHHHHHHHHHHHHHHHHHTT------

Radius of gyration: 43.85 Å; Cα contacts (8 Å, |Δi|>4): 6; chains: 1; bounding box: 82×10×123 Å

Organism: Guillardia theta (NCBI:txid55529)

pLDDT: mean 90.22, std 9.34, range [50.91, 97.56]